Protein AF-A0A944C8X4-F1 (afdb_monomer_lite)

Secondary structure (DSSP, 8-state):
--------SSSS---TTTTTTS--EEE-S-GGG-EEEETTEEE--TTT---EEE-SS---TT--PPP---HHHHHHHHHHHHHHHHHHHHHHHHHHHHHHHHHTT-

pLDDT: mean 76.36, std 14.93, range [38.72, 93.0]

Foldseek 3Di:
DDPDQDDDDVDDNRDPPVVVVSDFDWAWPDPVQWDDPDPPDTDHDPSRHDTHTDPPDDDDPPDDDDDPDDPVVVVVVVVVVVVVVVVVVVVVVVVVVVVVVVVVVD

Sequence (106 aa):
NHITVPFIEGTSKPDYEALTQMIGVYTFDNNFGLELLGSNKMTATERSGEAVADTSIDKIRMALERSNTDIAGDMVRIIETQRSYQMSARVVQTADELERITNNLR

Structure (mmCIF, N/CA/C/O backbone):
data_AF-A0A944C8X4-F1
#
_entry.id   AF-A0A944C8X4-F1
#
loop_
_atom_site.group_PDB
_atom_site.id
_atom_site.type_symbol
_atom_site.label_atom_id
_atom_site.label_alt_id
_atom_site.label_comp_id
_atom_site.label_asym_id
_atom_site.label_entity_id
_atom_site.label_seq_id
_atom_site.pdbx_PDB_ins_code
_atom_site.Cartn_x
_atom_site.Cartn_y
_atom_site.Cartn_z
_atom_site.occupancy
_atom_site.B_iso_or_equiv
_atom_site.auth_seq_id
_atom_site.auth_comp_id
_atom_site.auth_asym_id
_atom_site.auth_atom_id
_atom_site.pdbx_PDB_model_num
ATOM 1 N N . ASN A 1 1 ? 22.986 6.045 -21.242 1.00 41.56 1 ASN A N 1
ATOM 2 C CA . ASN A 1 1 ? 24.016 5.354 -22.050 1.00 41.56 1 ASN A CA 1
ATOM 3 C C . ASN A 1 1 ? 25.135 4.933 -21.105 1.00 41.56 1 ASN A C 1
ATOM 5 O O . ASN A 1 1 ? 25.755 5.818 -20.541 1.00 41.56 1 ASN A O 1
ATOM 9 N N . HIS A 1 2 ? 25.365 3.656 -20.812 1.00 38.72 2 HIS A N 1
ATOM 10 C CA . HIS A 1 2 ? 24.766 2.452 -21.397 1.00 38.72 2 HIS A CA 1
ATOM 11 C C . HIS A 1 2 ? 24.166 1.521 -20.338 1.00 38.72 2 HIS A C 1
ATOM 13 O O . HIS A 1 2 ? 24.576 1.517 -19.182 1.00 38.72 2 HIS A O 1
ATOM 19 N N . ILE A 1 3 ? 23.170 0.763 -20.780 1.00 47.62 3 ILE A N 1
ATOM 20 C CA . ILE A 1 3 ? 22.613 -0.404 -20.111 1.00 47.62 3 ILE A CA 1
ATOM 21 C C . ILE A 1 3 ? 23.298 -1.581 -20.823 1.00 47.62 3 ILE A C 1
ATOM 23 O O . ILE A 1 3 ? 23.048 -1.808 -22.004 1.00 47.62 3 ILE A O 1
ATOM 27 N N . THR A 1 4 ? 24.285 -2.203 -20.172 1.00 50.09 4 THR A N 1
ATOM 28 C CA . THR A 1 4 ? 25.180 -3.186 -20.810 1.00 50.09 4 THR A CA 1
ATOM 29 C C . THR A 1 4 ? 24.690 -4.594 -20.525 1.00 50.09 4 THR A C 1
ATOM 31 O O . THR A 1 4 ? 24.680 -5.015 -19.369 1.00 50.09 4 THR A O 1
ATOM 34 N N . VAL A 1 5 ? 24.278 -5.310 -21.570 1.00 51.06 5 VAL A N 1
ATOM 35 C CA . VAL A 1 5 ? 23.815 -6.697 -21.454 1.00 51.06 5 VAL A CA 1
ATOM 36 C C . VAL A 1 5 ? 25.031 -7.593 -21.196 1.00 51.06 5 VAL A C 1
ATOM 38 O O . VAL A 1 5 ? 26.003 -7.500 -21.951 1.00 51.06 5 VAL A O 1
ATOM 41 N N . PRO A 1 6 ? 25.041 -8.409 -20.132 1.00 50.94 6 PRO A N 1
ATOM 42 C CA . PRO A 1 6 ? 26.188 -9.244 -19.815 1.00 50.94 6 PRO A CA 1
ATOM 43 C C . PRO A 1 6 ? 26.405 -10.403 -20.812 1.00 50.94 6 PRO A C 1
ATOM 45 O O . PRO A 1 6 ? 25.470 -10.879 -21.461 1.00 50.94 6 PRO A O 1
ATOM 48 N N . PHE A 1 7 ? 27.669 -10.873 -20.796 1.00 53.34 7 PHE A N 1
ATOM 49 C CA . PHE A 1 7 ? 28.126 -12.262 -21.013 1.00 53.34 7 PHE A CA 1
ATOM 50 C C . PHE A 1 7 ? 28.364 -12.818 -22.455 1.00 53.34 7 PHE A C 1
ATOM 52 O O . PHE A 1 7 ? 27.765 -12.360 -23.420 1.00 53.34 7 PHE A O 1
ATOM 59 N N . ILE A 1 8 ? 29.279 -13.812 -22.580 1.00 58.53 8 ILE A N 1
ATOM 60 C CA . ILE A 1 8 ? 29.443 -14.835 -23.662 1.00 58.53 8 ILE A CA 1
ATOM 61 C C . ILE A 1 8 ? 30.366 -16.019 -23.200 1.00 58.53 8 ILE A C 1
ATOM 63 O O . ILE A 1 8 ? 31.369 -15.773 -22.526 1.00 58.53 8 ILE A O 1
ATOM 67 N N . GLU A 1 9 ? 30.041 -17.310 -23.461 1.00 51.62 9 GLU A N 1
ATOM 68 C CA . GLU A 1 9 ? 30.705 -18.444 -22.756 1.00 51.62 9 GLU A CA 1
ATOM 69 C C . GLU A 1 9 ? 32.082 -18.891 -23.271 1.00 51.62 9 GLU A C 1
ATOM 71 O O . GLU A 1 9 ? 32.200 -19.629 -24.244 1.00 51.62 9 GLU A O 1
ATOM 76 N N . GLY A 1 10 ? 33.092 -18.625 -22.436 1.00 56.22 10 GLY A N 1
ATOM 77 C CA . GLY A 1 10 ? 34.164 -19.576 -22.136 1.00 56.22 10 GLY A CA 1
ATOM 78 C C . GLY A 1 10 ? 34.577 -19.622 -20.650 1.00 56.22 10 GLY A C 1
ATOM 79 O O . GLY A 1 10 ? 35.747 -19.857 -20.379 1.00 56.22 10 GLY A O 1
ATOM 80 N N . THR A 1 11 ? 33.742 -19.337 -19.637 1.00 59.62 11 THR A N 1
ATOM 81 C CA . THR A 1 11 ? 32.264 -19.421 -19.522 1.00 59.62 11 THR A CA 1
ATOM 82 C C . THR A 1 11 ? 31.634 -18.187 -18.842 1.00 59.62 11 THR A C 1
ATOM 84 O O . THR A 1 11 ? 32.037 -17.818 -17.743 1.00 59.62 11 THR A O 1
ATOM 87 N N . SER A 1 12 ? 30.620 -17.572 -19.462 1.00 51.69 12 SER A N 1
ATOM 88 C CA . SER A 1 12 ? 29.658 -16.596 -18.912 1.00 51.69 12 SER A CA 1
ATOM 89 C C . SER A 1 12 ? 28.484 -16.436 -19.894 1.00 51.69 12 SER A C 1
ATOM 91 O O . SER A 1 12 ? 28.728 -16.025 -21.016 1.00 51.69 12 SER A O 1
ATOM 93 N N . LYS A 1 13 ? 27.238 -16.803 -19.548 1.00 52.06 13 LYS A N 1
ATOM 94 C CA . LYS A 1 13 ? 26.151 -17.122 -20.522 1.00 52.06 13 LYS A CA 1
ATOM 95 C C . LYS A 1 13 ? 25.493 -15.878 -21.168 1.00 52.06 13 LYS A C 1
ATOM 97 O O . LYS A 1 13 ? 24.906 -15.108 -20.429 1.00 52.06 13 LYS A O 1
ATOM 102 N N . PRO A 1 14 ? 25.568 -15.659 -22.501 1.00 54.84 14 PRO A N 1
ATOM 103 C CA . PRO A 1 14 ? 25.162 -14.395 -23.150 1.00 54.84 14 PRO A CA 1
ATOM 104 C C . PRO A 1 14 ? 23.650 -14.154 -23.048 1.00 54.84 14 PRO A C 1
ATOM 106 O O . PRO A 1 14 ? 22.877 -14.988 -23.524 1.00 54.84 14 PRO A O 1
ATOM 109 N N . ASP A 1 15 ? 23.219 -13.069 -22.385 1.00 51.62 15 ASP A N 1
ATOM 110 C CA . ASP A 1 15 ? 22.062 -13.275 -21.507 1.00 51.62 15 ASP A CA 1
ATOM 111 C C . ASP A 1 15 ? 20.697 -12.757 -21.998 1.00 51.62 15 ASP A C 1
ATOM 113 O O . ASP A 1 15 ? 20.299 -11.597 -21.825 1.00 51.62 15 ASP A O 1
ATOM 117 N N . TYR A 1 16 ? 19.947 -13.702 -22.565 1.00 50.94 16 TYR A N 1
ATOM 118 C CA . TYR A 1 16 ? 18.531 -13.571 -22.891 1.00 50.94 16 TYR A CA 1
ATOM 119 C C . TYR A 1 16 ? 17.636 -13.423 -21.631 1.00 50.94 16 TYR A C 1
ATOM 121 O O . TYR A 1 16 ? 16.567 -12.819 -21.732 1.00 50.94 16 TYR A O 1
ATOM 129 N N . GLU A 1 17 ? 18.071 -13.860 -20.436 1.00 54.62 17 GLU A N 1
ATOM 130 C CA . GLU A 1 17 ? 17.464 -13.444 -19.160 1.00 54.62 17 GLU A CA 1
ATOM 131 C C . GLU A 1 17 ? 17.819 -11.981 -18.843 1.00 54.62 17 GLU A C 1
ATOM 133 O O . GLU A 1 17 ? 16.925 -11.167 -18.594 1.00 54.62 17 GLU A O 1
ATOM 138 N N . ALA A 1 18 ? 19.104 -11.604 -18.873 1.00 46.16 18 ALA A N 1
ATOM 139 C CA . ALA A 1 18 ? 19.538 -10.300 -18.353 1.00 46.16 18 ALA A CA 1
ATOM 140 C C . ALA A 1 18 ? 19.086 -9.085 -19.186 1.00 46.16 18 ALA A C 1
ATOM 142 O O . ALA A 1 18 ? 19.013 -7.980 -18.649 1.00 46.16 18 ALA A O 1
ATOM 143 N N . LEU A 1 19 ? 18.719 -9.265 -20.460 1.00 48.28 19 LEU A N 1
ATOM 144 C CA . LEU A 1 19 ? 18.031 -8.229 -21.249 1.00 48.28 19 LEU A CA 1
ATOM 145 C C . LEU A 1 19 ? 16.614 -7.930 -20.732 1.00 48.28 19 LEU A C 1
ATOM 147 O O . LEU A 1 19 ? 16.165 -6.786 -20.778 1.00 48.28 19 LEU A O 1
ATOM 151 N N . THR A 1 20 ? 15.936 -8.938 -20.183 1.00 51.22 20 THR A N 1
ATOM 152 C CA . THR A 1 20 ? 14.604 -8.807 -19.568 1.00 51.22 20 THR A CA 1
ATOM 153 C C . THR A 1 20 ? 14.706 -8.291 -18.121 1.00 51.22 20 THR A C 1
ATOM 155 O O . THR A 1 20 ? 13.792 -7.640 -17.616 1.00 51.22 20 THR A O 1
ATOM 158 N N . GLN A 1 21 ? 15.857 -8.489 -17.465 1.00 45.56 21 GLN A N 1
ATOM 159 C CA . GLN A 1 21 ? 16.154 -8.032 -16.096 1.00 45.56 21 GLN A CA 1
ATOM 160 C C . GLN A 1 21 ? 16.496 -6.526 -15.973 1.00 45.56 21 GLN A C 1
ATOM 162 O O . GLN A 1 21 ? 16.768 -6.044 -14.874 1.00 45.56 21 GLN A O 1
ATOM 167 N N . MET A 1 22 ? 16.456 -5.735 -17.051 1.00 52.44 22 MET A N 1
ATOM 168 C CA . MET A 1 22 ? 16.870 -4.314 -17.052 1.00 52.44 22 MET A CA 1
ATOM 169 C C . MET A 1 22 ? 15.785 -3.306 -16.609 1.00 52.44 22 MET A C 1
ATOM 171 O O . MET A 1 22 ? 15.820 -2.124 -16.965 1.00 52.44 22 MET A O 1
ATOM 175 N N . ILE A 1 23 ? 14.867 -3.772 -15.755 1.00 61.75 23 ILE A N 1
ATOM 176 C CA . ILE A 1 23 ? 13.778 -3.020 -15.107 1.00 61.75 23 ILE A CA 1
ATOM 177 C C . ILE A 1 23 ? 12.782 -2.440 -16.126 1.00 61.75 23 ILE A C 1
ATOM 179 O O . ILE A 1 23 ? 12.871 -1.277 -16.523 1.00 61.75 23 ILE A O 1
ATOM 183 N N . GLY A 1 24 ? 11.801 -3.246 -16.531 1.00 66.94 24 GLY A N 1
ATOM 184 C CA . GLY A 1 24 ? 10.548 -2.750 -17.115 1.00 66.94 24 GLY A CA 1
ATOM 185 C C . GLY A 1 24 ? 9.565 -2.330 -16.019 1.00 66.94 24 GLY A C 1
ATOM 186 O O . GLY A 1 24 ? 9.615 -2.875 -14.916 1.00 66.94 24 GLY A O 1
ATOM 187 N N . VAL A 1 25 ? 8.678 -1.378 -16.315 1.00 73.75 25 VAL A N 1
ATOM 188 C CA . VAL A 1 25 ? 7.476 -1.156 -15.500 1.00 73.75 25 VAL A CA 1
ATOM 189 C C . VAL A 1 25 ? 6.359 -1.988 -16.119 1.00 73.75 25 VAL A C 1
ATOM 191 O O . VAL A 1 25 ? 6.218 -2.01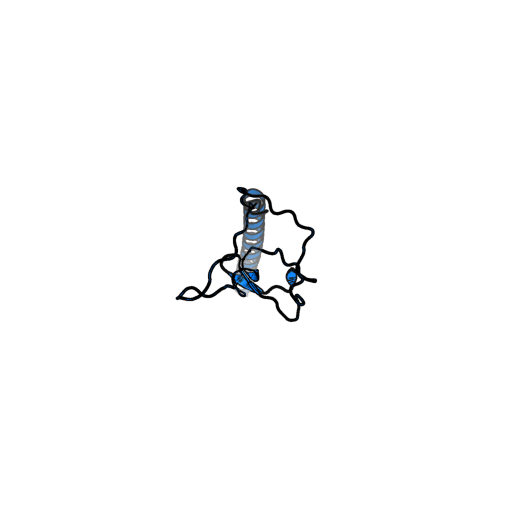8 -17.341 1.00 73.75 25 VAL A O 1
ATOM 194 N N . TYR A 1 26 ? 5.603 -2.693 -15.284 1.00 79.56 26 TYR A N 1
ATOM 195 C CA . TYR A 1 26 ? 4.481 -3.515 -15.717 1.00 79.56 26 TYR A CA 1
ATOM 196 C C . TYR A 1 26 ? 3.215 -3.027 -15.025 1.00 79.56 26 TYR A C 1
ATOM 198 O O . TYR A 1 26 ? 3.210 -2.810 -13.811 1.00 79.56 26 TYR A O 1
ATOM 206 N N . THR A 1 27 ? 2.160 -2.847 -15.804 1.00 80.56 27 THR A N 1
ATOM 207 C CA . THR A 1 27 ? 0.823 -2.489 -15.343 1.00 80.56 27 THR A CA 1
ATOM 208 C C . THR A 1 27 ? -0.097 -3.704 -15.427 1.00 80.56 27 THR A C 1
ATOM 210 O O . THR A 1 27 ? 0.188 -4.693 -16.104 1.00 80.56 27 THR A O 1
ATOM 213 N N . PHE A 1 28 ? -1.190 -3.644 -14.675 1.00 86.00 28 PHE A N 1
ATOM 214 C CA . PHE A 1 28 ? -2.227 -4.667 -14.620 1.00 86.00 28 PHE A CA 1
ATOM 215 C C . PHE A 1 28 ? -3.569 -3.966 -14.797 1.00 86.00 28 PHE A C 1
ATOM 217 O O . PHE A 1 28 ? -3.739 -2.859 -14.285 1.00 86.00 28 PHE A O 1
ATOM 224 N N . ASP A 1 29 ? -4.536 -4.615 -15.446 1.00 85.88 29 ASP A N 1
ATOM 225 C CA . ASP A 1 29 ? -5.883 -4.050 -15.612 1.00 85.88 29 ASP A CA 1
ATOM 226 C C . ASP A 1 29 ? -6.570 -3.797 -14.258 1.00 85.88 29 ASP A C 1
ATOM 228 O O . ASP A 1 29 ? -7.400 -2.896 -14.122 1.00 85.88 29 ASP A O 1
ATOM 232 N N . ASN A 1 30 ? -6.217 -4.582 -13.233 1.00 85.25 30 ASN A N 1
ATOM 233 C CA . ASN A 1 30 ? -6.743 -4.428 -11.884 1.00 85.25 30 ASN A CA 1
ATOM 234 C C . ASN A 1 30 ? -5.670 -4.636 -10.798 1.00 85.25 30 ASN A C 1
ATOM 236 O O . ASN A 1 30 ? -5.471 -5.745 -10.295 1.00 85.25 30 ASN A O 1
ATOM 240 N N . ASN A 1 31 ? -5.051 -3.543 -10.343 1.00 82.19 31 ASN A N 1
ATOM 241 C CA . ASN A 1 31 ? -4.103 -3.550 -9.221 1.00 82.19 31 ASN A CA 1
ATOM 242 C C . ASN A 1 31 ? -4.693 -4.097 -7.904 1.00 82.19 31 ASN A C 1
ATOM 244 O O . ASN A 1 31 ? -3.948 -4.651 -7.103 1.00 82.19 31 ASN A O 1
ATOM 248 N N . PHE A 1 32 ? -6.009 -3.993 -7.667 1.00 84.69 32 PHE A N 1
ATOM 249 C CA . PHE A 1 32 ? -6.655 -4.579 -6.477 1.00 84.69 32 PHE A CA 1
ATOM 250 C C . PHE A 1 32 ? -6.870 -6.098 -6.590 1.00 84.69 32 PHE A C 1
ATOM 252 O O . PHE A 1 32 ? -7.264 -6.738 -5.617 1.00 84.69 32 PHE A O 1
ATOM 259 N N . GLY A 1 33 ? -6.642 -6.680 -7.770 1.00 83.81 33 GLY A N 1
ATOM 260 C CA . GLY A 1 33 ? -6.618 -8.125 -7.987 1.00 83.81 33 GLY A CA 1
ATOM 261 C C . GLY A 1 33 ? -5.264 -8.770 -7.679 1.00 83.81 33 GLY A C 1
ATOM 262 O O . GLY A 1 33 ? -5.164 -9.993 -7.738 1.00 83.81 33 GLY A O 1
ATOM 263 N N . LEU A 1 34 ? -4.230 -7.979 -7.380 1.00 86.88 34 LEU A N 1
ATOM 264 C CA . LEU A 1 34 ? -2.900 -8.482 -7.045 1.00 86.88 34 LEU A CA 1
ATOM 265 C C . LEU A 1 34 ? -2.876 -9.078 -5.634 1.00 86.88 34 LEU A C 1
ATOM 267 O O . LEU A 1 34 ? -3.360 -8.469 -4.679 1.00 86.88 34 LEU A O 1
ATOM 271 N N . GLU A 1 35 ? -2.265 -10.251 -5.490 1.00 87.31 35 GLU A N 1
ATOM 272 C CA . GLU A 1 35 ? -2.072 -10.891 -4.188 1.00 87.31 35 GLU A CA 1
ATOM 273 C C . GLU A 1 35 ? -0.714 -10.499 -3.591 1.00 87.31 35 GLU A C 1
ATOM 275 O O . GLU A 1 35 ? 0.312 -10.479 -4.275 1.00 87.31 35 GLU A O 1
ATOM 280 N N . LEU A 1 36 ? -0.704 -10.158 -2.300 1.00 87.75 36 LEU A N 1
ATOM 281 C CA . LEU A 1 36 ? 0.471 -9.641 -1.605 1.00 87.75 36 LEU A CA 1
ATOM 282 C C . LEU A 1 36 ? 1.332 -10.790 -1.052 1.00 87.75 36 LEU A C 1
ATOM 284 O O . LEU A 1 36 ? 0.980 -11.400 -0.046 1.00 87.75 36 LEU A O 1
ATOM 288 N N . LEU A 1 37 ? 2.512 -11.026 -1.636 1.00 84.12 37 LEU A N 1
ATOM 289 C CA . LEU A 1 37 ? 3.486 -12.006 -1.116 1.00 84.12 37 LEU A CA 1
ATOM 290 C C . LEU A 1 37 ? 4.316 -11.461 0.064 1.00 84.12 37 LEU A C 1
ATOM 292 O O . LEU A 1 37 ? 5.123 -12.184 0.648 1.00 84.12 37 LEU A O 1
ATOM 296 N N . GLY A 1 38 ? 4.138 -10.185 0.413 1.00 77.56 38 GLY A N 1
ATOM 297 C CA . GLY A 1 38 ? 4.911 -9.490 1.442 1.00 77.56 38 GLY A CA 1
ATOM 298 C C . GLY A 1 38 ? 6.196 -8.853 0.902 1.00 77.56 38 GLY A C 1
ATOM 299 O O . GLY A 1 38 ? 6.545 -8.991 -0.268 1.00 77.56 38 GLY A O 1
ATOM 300 N N . SER A 1 39 ? 6.893 -8.087 1.750 1.00 78.00 39 SER A N 1
ATOM 301 C CA . SER A 1 39 ? 8.118 -7.345 1.382 1.00 78.00 39 SER A CA 1
ATOM 302 C C . SER A 1 39 ? 7.979 -6.497 0.102 1.00 78.00 39 SER A C 1
ATOM 304 O O . SER A 1 39 ? 8.897 -6.447 -0.714 1.00 78.00 39 SER A O 1
ATOM 306 N N . ASN A 1 40 ? 6.819 -5.853 -0.079 1.00 79.44 40 ASN A N 1
ATOM 307 C CA . ASN A 1 40 ? 6.427 -5.079 -1.268 1.00 79.44 40 ASN A CA 1
ATOM 308 C C . ASN A 1 40 ? 6.400 -5.880 -2.590 1.00 79.44 40 ASN A C 1
ATOM 310 O O . ASN A 1 40 ? 6.389 -5.288 -3.666 1.00 79.44 40 ASN A O 1
ATOM 314 N N . LYS A 1 41 ? 6.362 -7.216 -2.525 1.00 81.62 41 LYS A N 1
ATOM 315 C CA . LYS A 1 41 ? 6.157 -8.097 -3.680 1.00 81.62 41 LYS A CA 1
ATOM 316 C C . LYS A 1 41 ? 4.682 -8.457 -3.815 1.00 81.62 41 LYS A C 1
ATOM 318 O O . LYS A 1 41 ? 3.995 -8.714 -2.824 1.00 81.62 41 LYS A O 1
ATOM 323 N N . MET A 1 42 ? 4.225 -8.515 -5.056 1.00 84.00 42 MET A N 1
ATOM 324 C CA . MET A 1 42 ? 2.866 -8.886 -5.434 1.00 84.00 42 MET A CA 1
ATOM 325 C C . MET A 1 42 ? 2.922 -9.921 -6.560 1.00 84.00 42 MET A C 1
ATOM 327 O O . MET A 1 42 ? 3.862 -9.897 -7.355 1.00 84.00 42 MET A O 1
ATOM 331 N N . THR A 1 43 ? 1.935 -10.813 -6.631 1.00 83.50 43 THR A N 1
ATOM 332 C CA . THR A 1 43 ? 1.732 -11.711 -7.777 1.00 83.50 43 THR A CA 1
ATOM 333 C C . THR A 1 43 ? 0.469 -11.337 -8.536 1.00 83.50 43 THR A C 1
ATOM 335 O O . THR A 1 43 ? -0.508 -10.858 -7.954 1.00 83.50 43 THR A O 1
ATOM 338 N N . ALA A 1 44 ? 0.491 -11.613 -9.837 1.00 84.94 44 ALA A N 1
ATOM 339 C CA . ALA A 1 44 ? -0.712 -11.665 -10.645 1.00 84.94 44 ALA A CA 1
ATOM 340 C C . ALA A 1 44 ? -1.637 -12.787 -10.148 1.00 84.94 44 ALA A C 1
ATOM 342 O O . ALA A 1 44 ? -1.169 -13.849 -9.726 1.00 84.94 44 ALA A O 1
ATOM 343 N N . THR A 1 45 ? -2.942 -12.555 -10.241 1.00 85.25 45 THR A N 1
ATOM 344 C CA . THR A 1 45 ? -3.993 -13.565 -10.078 1.00 85.25 45 THR A CA 1
ATOM 345 C C . THR A 1 45 ? -4.943 -13.485 -11.273 1.00 85.25 45 THR A C 1
ATOM 347 O O . THR A 1 45 ? -4.931 -12.507 -12.021 1.00 85.25 45 THR A O 1
ATOM 350 N N . GLU A 1 46 ? -5.854 -14.448 -11.421 1.00 83.62 46 GLU A N 1
ATOM 351 C CA . GLU A 1 46 ? -6.929 -14.373 -12.427 1.00 83.62 46 GLU A CA 1
ATOM 352 C C . GLU A 1 46 ? -7.763 -13.077 -12.328 1.00 83.62 46 GLU A C 1
ATOM 354 O O . GLU A 1 46 ? -8.383 -12.656 -13.300 1.00 83.62 46 GLU A O 1
ATOM 359 N N . ARG A 1 47 ? -7.765 -12.410 -11.162 1.00 85.12 47 ARG A N 1
ATOM 360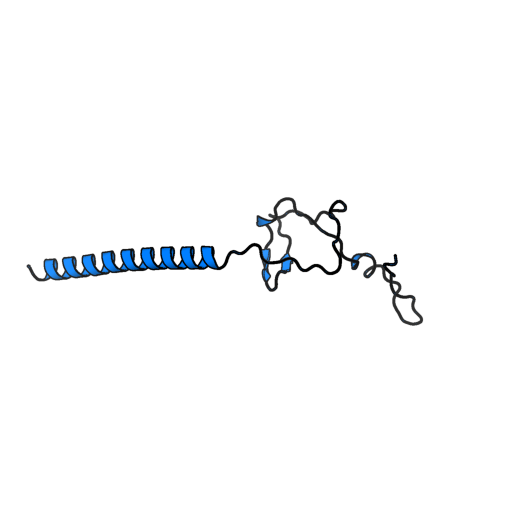 C CA . ARG A 1 47 ? -8.491 -11.155 -10.921 1.00 85.12 47 ARG A CA 1
ATOM 361 C C . ARG A 1 47 ? -7.694 -9.892 -11.244 1.00 85.12 47 ARG A C 1
ATOM 363 O O . ARG A 1 47 ? -8.315 -8.831 -11.302 1.00 85.12 47 ARG A O 1
ATOM 370 N N . SER A 1 48 ? -6.368 -9.962 -11.395 1.00 82.38 48 SER A N 1
ATOM 371 C CA . SER A 1 48 ? -5.542 -8.812 -11.809 1.00 82.38 48 SER A CA 1
ATOM 372 C C . SER A 1 48 ? -5.416 -8.677 -13.324 1.00 82.38 48 SER A C 1
ATOM 374 O O . SER A 1 48 ? -5.118 -7.585 -13.802 1.00 82.38 48 SER A O 1
ATOM 376 N N . GLY A 1 49 ? -5.617 -9.779 -14.053 1.00 84.75 49 GLY A N 1
ATOM 377 C CA . GLY A 1 49 ? -5.200 -9.906 -15.448 1.00 84.75 49 GLY A CA 1
ATOM 378 C C . GLY A 1 49 ? -3.702 -10.200 -15.577 1.00 84.75 49 GLY A C 1
ATOM 379 O O . GLY A 1 49 ? -2.988 -10.342 -14.576 1.00 84.75 49 GLY A O 1
ATOM 380 N N . GLU A 1 50 ? -3.240 -10.307 -16.823 1.00 79.19 50 GLU A N 1
ATOM 381 C CA . GLU A 1 50 ? -1.825 -10.488 -17.160 1.00 79.19 50 GLU A CA 1
ATOM 382 C C . GLU A 1 50 ? -1.023 -9.188 -16.968 1.00 79.19 50 GLU A C 1
ATOM 384 O O . GLU A 1 50 ? -1.571 -8.087 -16.967 1.00 79.19 50 GLU A O 1
ATOM 389 N N . ALA A 1 51 ? 0.296 -9.319 -16.798 1.00 78.94 51 ALA A N 1
ATOM 390 C CA . ALA A 1 51 ? 1.200 -8.179 -16.677 1.00 78.94 51 ALA A CA 1
ATOM 391 C C . ALA A 1 51 ? 1.496 -7.580 -18.062 1.00 78.94 51 ALA A C 1
ATOM 393 O O . ALA A 1 51 ? 2.160 -8.214 -18.885 1.00 78.94 51 ALA A O 1
ATOM 394 N N . VAL A 1 52 ? 1.068 -6.343 -18.307 1.00 80.44 52 VAL A N 1
ATOM 395 C CA . VAL A 1 52 ? 1.346 -5.611 -19.550 1.00 80.44 52 VAL A CA 1
ATOM 396 C C . VAL A 1 52 ? 2.558 -4.705 -19.341 1.00 80.44 52 VAL A C 1
ATOM 398 O O . VAL A 1 52 ? 2.635 -3.977 -18.355 1.00 80.44 52 VAL A O 1
ATOM 401 N N . ALA A 1 53 ? 3.535 -4.745 -20.247 1.00 76.94 53 ALA A N 1
ATOM 402 C CA . ALA A 1 53 ? 4.705 -3.870 -20.164 1.00 76.94 53 ALA A CA 1
ATOM 403 C C . ALA A 1 53 ? 4.330 -2.425 -20.538 1.00 76.94 53 ALA A C 1
ATOM 405 O O . ALA A 1 53 ? 3.907 -2.168 -21.666 1.00 76.94 53 ALA A O 1
ATOM 406 N N . ASP A 1 54 ? 4.531 -1.480 -19.619 1.00 74.94 54 ASP A N 1
ATOM 407 C CA . ASP A 1 54 ? 4.278 -0.058 -19.848 1.00 74.94 54 ASP A CA 1
ATOM 408 C C . ASP A 1 54 ? 5.586 0.675 -20.170 1.00 74.94 54 ASP A C 1
ATOM 410 O O . ASP A 1 54 ? 6.490 0.812 -19.340 1.00 74.94 54 ASP A O 1
ATOM 414 N N . THR A 1 55 ? 5.691 1.151 -21.410 1.00 71.06 55 THR A N 1
ATOM 415 C CA . THR A 1 55 ? 6.844 1.911 -21.910 1.00 71.06 55 THR A CA 1
ATOM 416 C C . THR A 1 55 ? 6.678 3.428 -21.786 1.00 71.06 55 THR A C 1
ATOM 418 O O . THR A 1 55 ? 7.571 4.159 -22.208 1.00 71.06 55 THR 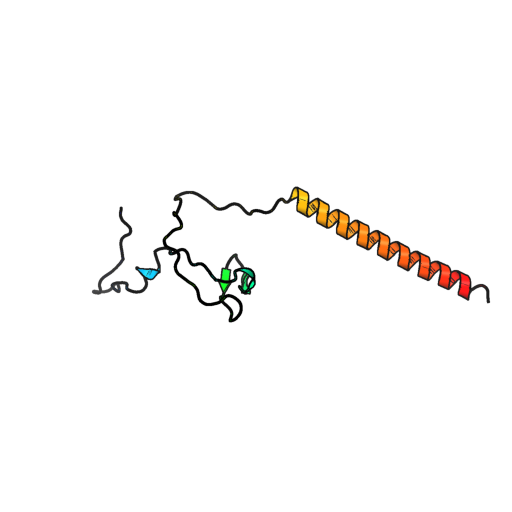A O 1
ATOM 421 N N . SER A 1 56 ? 5.550 3.917 -21.262 1.00 74.31 56 SER A N 1
ATOM 422 C CA . SER A 1 56 ? 5.254 5.349 -21.107 1.00 74.31 56 SER A CA 1
ATOM 423 C C . SER A 1 56 ? 5.768 5.952 -19.793 1.00 74.31 56 SER A C 1
ATOM 425 O O . SER A 1 56 ? 5.815 7.173 -19.653 1.00 74.31 56 SER A O 1
ATOM 427 N N . ILE A 1 57 ? 6.183 5.110 -18.840 1.00 70.69 57 ILE A N 1
ATOM 428 C CA . ILE A 1 57 ? 6.610 5.529 -17.502 1.00 70.69 57 ILE A CA 1
ATOM 429 C C . ILE A 1 57 ? 8.116 5.828 -17.472 1.00 70.69 57 ILE A C 1
ATOM 431 O O . ILE A 1 57 ? 8.963 4.937 -17.597 1.00 70.69 57 ILE A O 1
ATOM 435 N N . ASP A 1 58 ? 8.453 7.099 -17.242 1.00 71.19 58 ASP A N 1
ATOM 436 C CA . ASP A 1 58 ? 9.833 7.567 -17.115 1.00 71.19 58 ASP A CA 1
ATOM 437 C C . ASP A 1 58 ? 10.490 7.120 -15.798 1.00 71.19 58 ASP A C 1
ATOM 439 O O . ASP A 1 58 ? 10.049 7.436 -14.691 1.00 71.19 58 ASP A O 1
ATOM 443 N N . LYS A 1 59 ? 11.625 6.423 -15.914 1.00 71.00 59 LYS A N 1
ATOM 444 C CA . LYS A 1 59 ? 12.402 5.925 -14.770 1.00 71.00 59 LYS A CA 1
ATOM 445 C C . LYS A 1 59 ? 13.335 7.003 -14.212 1.00 71.00 59 LYS A C 1
ATOM 447 O O . LYS A 1 59 ? 14.445 7.207 -14.716 1.00 71.00 59 LYS A O 1
ATOM 452 N N . ILE A 1 60 ? 12.922 7.653 -13.124 1.00 74.88 60 ILE A N 1
ATOM 453 C CA . ILE A 1 60 ? 13.763 8.600 -12.376 1.00 74.88 60 ILE A CA 1
ATOM 454 C C . ILE A 1 60 ? 14.906 7.839 -11.685 1.00 74.88 60 ILE A C 1
ATOM 456 O O . ILE A 1 60 ? 14.689 6.895 -10.929 1.00 74.88 60 ILE A O 1
ATOM 460 N N . ARG A 1 61 ? 16.154 8.257 -11.927 1.00 74.19 61 ARG A N 1
ATOM 461 C CA . ARG A 1 61 ? 17.345 7.677 -11.281 1.00 74.19 61 ARG A CA 1
ATOM 462 C C . ARG A 1 61 ? 17.669 8.404 -9.977 1.00 74.19 61 ARG A C 1
ATOM 464 O O . ARG A 1 61 ? 17.500 9.614 -9.895 1.00 74.19 61 ARG A O 1
ATOM 471 N N . MET A 1 62 ? 18.208 7.667 -9.002 1.00 72.06 62 MET A N 1
ATOM 472 C CA . MET A 1 62 ? 18.611 8.178 -7.677 1.00 72.06 62 MET A CA 1
ATOM 473 C C . MET A 1 62 ? 17.460 8.770 -6.836 1.00 72.06 62 MET A C 1
ATOM 475 O O . MET A 1 62 ? 17.704 9.556 -5.925 1.00 72.06 62 MET A O 1
ATOM 479 N N . ALA A 1 63 ? 16.218 8.364 -7.110 1.00 73.38 63 ALA A N 1
ATOM 480 C CA . ALA A 1 63 ? 15.053 8.650 -6.279 1.00 73.38 63 ALA A CA 1
ATOM 481 C C . ALA A 1 63 ? 14.572 7.369 -5.578 1.00 73.38 63 ALA A C 1
ATOM 483 O O . ALA A 1 63 ? 14.766 6.267 -6.089 1.00 73.38 63 ALA A O 1
ATOM 484 N N . LEU A 1 64 ? 13.938 7.527 -4.415 1.00 77.06 64 LEU A N 1
ATOM 485 C CA . LEU A 1 64 ? 13.247 6.458 -3.698 1.00 77.06 64 LEU A CA 1
ATOM 486 C C . LEU A 1 64 ? 11.787 6.873 -3.518 1.00 77.06 64 LEU A C 1
ATOM 488 O O . LEU A 1 64 ?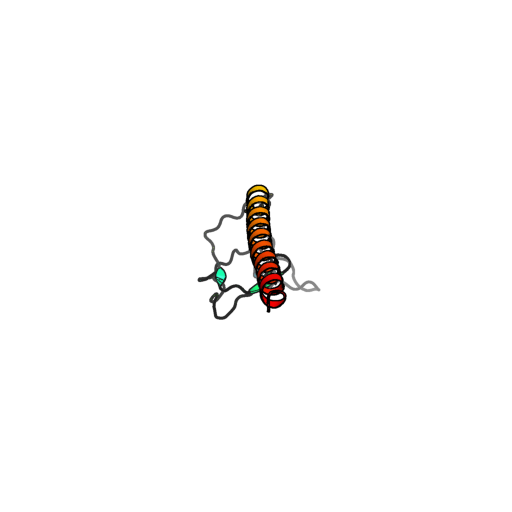 11.515 7.965 -3.014 1.00 77.06 64 LEU A O 1
ATOM 492 N N . GLU A 1 65 ? 10.858 6.007 -3.914 1.00 79.25 65 GLU A N 1
ATOM 493 C CA . GLU A 1 65 ? 9.435 6.234 -3.677 1.00 79.25 65 GLU A CA 1
ATOM 494 C C . GLU A 1 65 ? 9.146 6.197 -2.174 1.00 79.25 65 GLU A C 1
ATOM 496 O O . GLU A 1 65 ? 9.521 5.264 -1.461 1.00 79.25 65 GLU A O 1
ATOM 501 N N . ARG A 1 66 ? 8.499 7.251 -1.672 1.00 81.25 66 ARG A N 1
ATOM 502 C CA . ARG A 1 66 ? 8.058 7.325 -0.278 1.00 81.25 66 ARG A CA 1
ATOM 503 C C . ARG A 1 66 ? 6.663 6.727 -0.168 1.00 81.25 66 ARG A C 1
ATOM 505 O O . ARG A 1 66 ? 5.823 6.978 -1.027 1.00 81.25 66 ARG A O 1
ATOM 512 N N . SER A 1 67 ? 6.396 6.009 0.921 1.00 81.56 67 SER A N 1
ATOM 513 C CA . SER A 1 67 ? 5.048 5.534 1.239 1.00 81.56 67 SER A CA 1
ATOM 514 C C . SER A 1 67 ? 4.048 6.691 1.218 1.00 81.56 67 SER A C 1
ATOM 516 O O . SER A 1 67 ? 4.264 7.703 1.886 1.00 81.56 67 SER A O 1
ATOM 518 N N . ASN A 1 68 ? 2.923 6.514 0.524 1.00 81.75 68 ASN A N 1
ATOM 519 C CA . ASN A 1 68 ? 1.804 7.466 0.493 1.00 81.75 68 ASN A CA 1
ATOM 520 C C . ASN A 1 68 ? 0.957 7.437 1.792 1.00 81.75 68 ASN A C 1
ATOM 522 O O . ASN A 1 68 ? -0.244 7.689 1.782 1.00 81.75 68 ASN A O 1
ATOM 526 N N . THR A 1 69 ? 1.565 7.041 2.911 1.00 79.75 69 THR A N 1
ATOM 527 C CA . THR A 1 69 ? 0.895 6.764 4.184 1.00 79.75 69 THR A CA 1
ATOM 528 C C . THR A 1 69 ? 1.102 7.938 5.131 1.00 79.75 69 THR A C 1
ATOM 530 O O . THR A 1 69 ? 2.227 8.195 5.564 1.00 79.75 69 THR A O 1
ATOM 533 N N . ASP A 1 70 ? 0.021 8.637 5.480 1.00 85.94 70 ASP A N 1
ATOM 534 C CA . ASP A 1 70 ? 0.051 9.638 6.546 1.00 85.94 70 ASP A CA 1
ATOM 535 C C . ASP A 1 70 ? -0.151 8.976 7.915 1.00 85.94 70 ASP A C 1
ATOM 537 O O . ASP A 1 70 ? -1.271 8.689 8.344 1.00 85.94 70 ASP A O 1
ATOM 541 N N . ILE A 1 71 ? 0.965 8.790 8.620 1.00 82.62 71 ILE A N 1
ATOM 542 C CA . ILE A 1 71 ? 1.008 8.203 9.962 1.00 82.62 71 ILE A CA 1
ATOM 543 C C . ILE A 1 71 ? 0.166 9.017 10.959 1.00 82.62 71 ILE A C 1
ATOM 545 O O . ILE A 1 71 ? -0.428 8.427 11.861 1.00 82.62 71 ILE A O 1
ATOM 549 N N . ALA A 1 72 ? 0.072 10.345 10.813 1.00 84.06 72 ALA A N 1
ATOM 550 C CA . ALA A 1 72 ? -0.708 11.170 11.734 1.00 84.06 72 ALA A CA 1
ATOM 551 C C . ALA A 1 72 ? -2.213 10.891 11.581 1.00 84.06 72 ALA A C 1
ATOM 553 O O . ALA A 1 72 ? -2.887 10.579 12.566 1.00 84.06 72 ALA A O 1
ATOM 554 N N . GLY A 1 73 ? -2.727 10.916 10.349 1.00 88.00 73 GLY A N 1
ATOM 555 C CA . GLY A 1 73 ? -4.102 10.539 10.033 1.00 88.00 73 GLY A CA 1
ATOM 556 C C . GLY A 1 73 ? -4.434 9.084 10.381 1.00 88.00 73 GLY A C 1
ATOM 557 O O . GLY A 1 73 ? -5.523 8.818 10.889 1.00 88.00 73 GLY A O 1
ATOM 558 N N . ASP A 1 74 ? -3.510 8.140 10.176 1.00 85.69 74 ASP A N 1
ATOM 559 C CA . ASP A 1 74 ? -3.717 6.736 10.562 1.00 85.69 74 ASP A CA 1
ATOM 560 C C . ASP A 1 74 ? -3.761 6.536 12.081 1.00 85.69 74 ASP A C 1
ATOM 562 O O . ASP A 1 74 ? -4.614 5.799 12.577 1.00 85.69 74 ASP A O 1
ATOM 566 N N . MET A 1 75 ? -2.923 7.239 12.850 1.00 88.31 75 MET A N 1
ATOM 567 C CA . MET A 1 75 ? -3.010 7.222 14.314 1.00 88.31 75 MET A CA 1
ATOM 568 C C . MET A 1 75 ? -4.348 7.780 14.814 1.00 88.31 75 MET A C 1
ATOM 570 O O . MET A 1 75 ? -4.931 7.209 15.736 1.00 88.31 75 MET A O 1
ATOM 574 N N . VAL A 1 76 ? -4.883 8.836 14.188 1.00 90.88 76 VAL A N 1
ATOM 575 C CA . VAL A 1 76 ? -6.225 9.355 14.510 1.00 90.88 76 VAL A CA 1
ATOM 576 C C . VAL A 1 76 ? -7.304 8.307 14.214 1.00 90.88 76 VAL A C 1
ATOM 578 O O . VAL A 1 76 ? -8.101 8.013 15.104 1.00 90.88 76 VAL A O 1
ATOM 581 N N . ARG A 1 77 ? -7.277 7.656 13.040 1.00 90.12 77 ARG A N 1
ATOM 582 C CA . ARG A 1 77 ? -8.207 6.560 12.692 1.00 90.12 77 ARG A CA 1
ATOM 583 C C . ARG A 1 77 ? -8.156 5.399 13.692 1.00 90.12 77 ARG A C 1
ATOM 585 O O . ARG A 1 77 ? -9.197 4.856 14.070 1.00 90.12 77 ARG A O 1
ATOM 592 N N . ILE A 1 78 ? -6.963 5.031 14.166 1.00 93.00 78 ILE A N 1
ATOM 593 C CA . ILE A 1 78 ? -6.788 4.007 15.207 1.00 93.00 78 ILE A CA 1
ATOM 594 C C . ILE A 1 78 ? -7.418 4.468 16.530 1.00 93.00 78 ILE A C 1
ATOM 596 O O . ILE A 1 78 ? -8.160 3.700 17.142 1.00 93.00 78 ILE A O 1
ATOM 600 N N . ILE A 1 79 ? -7.192 5.715 16.954 1.00 90.44 79 ILE A N 1
ATOM 601 C CA . ILE A 1 79 ? -7.774 6.278 18.186 1.00 90.44 79 ILE A CA 1
ATOM 602 C C . ILE A 1 79 ? -9.308 6.342 18.102 1.00 90.44 79 ILE A C 1
ATOM 604 O O . ILE A 1 79 ? -9.987 6.015 19.075 1.00 90.44 79 ILE A O 1
ATOM 608 N N . GLU A 1 80 ? -9.878 6.720 16.958 1.00 91.94 80 GLU A N 1
ATOM 609 C CA . GLU A 1 80 ? -11.331 6.734 16.726 1.00 91.94 80 GLU A CA 1
ATOM 610 C C . GLU A 1 80 ? -11.934 5.325 16.775 1.00 91.94 80 GLU A C 1
ATOM 612 O O . GLU A 1 80 ? -12.951 5.102 17.441 1.00 91.94 80 GLU A O 1
ATOM 617 N N . THR A 1 81 ? -11.265 4.349 16.156 1.00 91.75 81 THR A N 1
ATOM 618 C CA . THR A 1 81 ? -11.654 2.931 16.203 1.00 91.75 81 THR A CA 1
ATOM 619 C C . THR A 1 81 ? -11.605 2.398 17.639 1.00 91.75 81 THR A C 1
ATOM 621 O O . THR A 1 81 ? -12.559 1.779 18.113 1.00 91.75 81 THR A O 1
ATOM 624 N N . GLN A 1 82 ? -10.536 2.703 18.382 1.00 90.00 82 GLN A N 1
ATOM 625 C CA . GLN A 1 82 ? -10.379 2.330 19.791 1.00 90.00 82 GLN A CA 1
ATOM 626 C C . GLN A 1 82 ? -11.437 2.982 20.689 1.00 90.00 82 GLN A C 1
ATOM 628 O O . GLN A 1 82 ? -12.004 2.302 21.542 1.00 90.00 82 GLN A O 1
ATOM 633 N N . ARG A 1 83 ? -11.752 4.269 20.493 1.00 91.94 83 ARG A N 1
ATOM 634 C CA . ARG A 1 83 ? -12.827 4.966 21.224 1.00 91.94 83 ARG A CA 1
ATOM 635 C C . ARG A 1 83 ? -14.195 4.351 20.944 1.00 91.94 83 ARG A C 1
ATOM 637 O O . ARG A 1 83 ? -14.962 4.144 21.879 1.00 91.94 83 ARG A O 1
ATOM 644 N N . SER A 1 84 ? -14.476 4.012 19.688 1.00 89.31 84 SER A N 1
ATOM 645 C CA . SER A 1 84 ? -15.730 3.365 19.279 1.00 89.31 84 SER A CA 1
ATOM 646 C C . SER A 1 84 ? -15.880 1.979 19.916 1.00 89.31 84 SER A C 1
ATOM 648 O O . SER A 1 84 ? -16.932 1.657 20.475 1.00 89.31 84 SER A O 1
ATOM 650 N N . TYR A 1 85 ? -14.801 1.189 19.928 1.00 92.12 85 TYR A N 1
ATOM 651 C CA . TYR A 1 85 ? -14.751 -0.096 20.626 1.00 92.12 85 TYR A CA 1
ATOM 652 C C . TYR A 1 85 ? -14.933 0.060 22.143 1.00 92.12 85 TYR A C 1
ATOM 654 O O . TYR A 1 85 ? -15.755 -0.634 22.734 1.00 92.12 85 TYR A O 1
ATOM 662 N N . GLN A 1 86 ? -14.238 1.010 22.779 1.00 92.25 86 GLN A N 1
ATOM 663 C CA . GLN A 1 86 ? -14.388 1.294 24.212 1.00 92.25 86 GLN A CA 1
ATOM 664 C C . GLN A 1 86 ? -15.806 1.747 24.578 1.00 92.25 86 GLN A C 1
ATOM 666 O O . GLN A 1 86 ? -16.314 1.354 25.626 1.00 92.25 86 GLN A O 1
ATOM 671 N N . MET A 1 87 ? -16.459 2.552 23.734 1.00 92.06 87 MET A N 1
ATOM 672 C CA . MET A 1 87 ? -17.848 2.960 23.947 1.00 92.06 87 MET A CA 1
ATOM 673 C C . MET A 1 87 ? -18.790 1.757 23.845 1.00 92.06 87 MET A C 1
ATOM 675 O O . MET A 1 87 ? -19.607 1.554 24.738 1.00 92.06 87 MET A O 1
ATOM 679 N N . SER A 1 88 ? -18.619 0.918 22.821 1.00 91.56 88 SER A N 1
ATOM 680 C CA . SER A 1 88 ? -19.407 -0.310 22.638 1.00 91.56 88 SER A CA 1
ATOM 681 C C . SER A 1 88 ? -19.227 -1.281 23.811 1.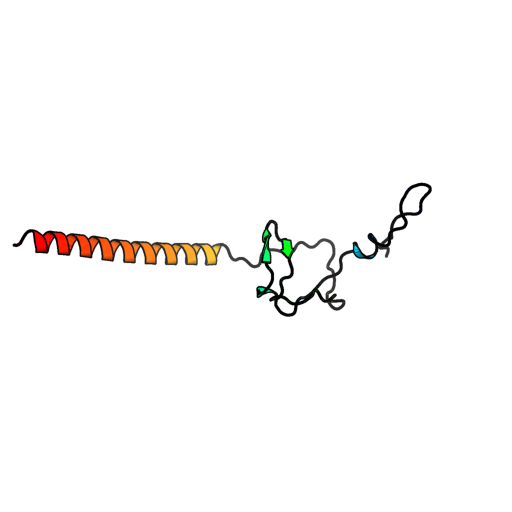00 91.56 88 SER A C 1
ATOM 683 O O . SER A 1 88 ? -20.208 -1.770 24.363 1.00 91.56 88 SER A O 1
ATOM 685 N N . ALA A 1 89 ? -17.987 -1.495 24.262 1.00 92.88 89 ALA A N 1
ATOM 686 C CA . ALA A 1 89 ? -17.675 -2.345 25.409 1.00 92.88 89 ALA A CA 1
ATOM 687 C C . ALA A 1 89 ? -18.296 -1.823 26.716 1.00 92.88 89 ALA A C 1
ATOM 689 O O . ALA A 1 89 ? -18.816 -2.613 27.500 1.00 92.88 89 ALA A O 1
ATOM 690 N N . ARG A 1 90 ? -18.304 -0.500 26.937 1.00 90.06 90 ARG A N 1
ATOM 691 C CA . ARG A 1 90 ? -18.994 0.109 28.086 1.00 90.06 90 ARG A CA 1
ATOM 692 C C . ARG A 1 90 ? -20.505 -0.077 28.014 1.00 90.06 90 ARG A C 1
ATOM 694 O O . ARG A 1 90 ? -21.097 -0.400 29.033 1.00 90.06 90 ARG A O 1
ATOM 701 N N . VAL A 1 91 ? -21.116 0.090 26.837 1.00 92.25 91 VAL A N 1
ATOM 702 C CA . VAL A 1 91 ? -22.560 -0.141 26.648 1.00 92.25 91 VAL A CA 1
ATOM 703 C C . VAL A 1 91 ? -22.928 -1.583 27.007 1.00 92.25 91 VAL A C 1
ATOM 705 O O . VAL A 1 91 ? -23.867 -1.779 27.775 1.00 92.25 91 VAL A O 1
ATOM 708 N N . VAL A 1 92 ? -22.152 -2.570 26.541 1.00 91.25 92 VAL A N 1
ATOM 709 C CA . VAL A 1 92 ? -22.336 -3.988 26.909 1.00 91.25 92 VAL A CA 1
ATOM 710 C C . VAL A 1 92 ? -22.205 -4.184 28.422 1.00 91.25 92 VAL A C 1
ATOM 712 O O . VAL A 1 92 ? -23.149 -4.649 29.045 1.00 91.25 92 VAL A O 1
ATOM 715 N N . GLN A 1 93 ? -21.118 -3.712 29.044 1.00 91.50 93 GLN A N 1
ATOM 716 C CA . GLN A 1 93 ? -20.927 -3.818 30.500 1.00 91.50 93 GLN A CA 1
ATOM 717 C C . GLN A 1 93 ? -22.076 -3.191 31.306 1.00 91.50 93 GLN A C 1
ATOM 719 O O . GLN A 1 93 ? -22.512 -3.759 32.305 1.00 91.50 93 GLN A O 1
ATOM 724 N N . THR A 1 94 ? -22.596 -2.036 30.877 1.00 89.31 94 THR A N 1
ATOM 725 C CA . THR A 1 94 ? -23.751 -1.409 31.538 1.00 89.31 94 THR A CA 1
ATOM 726 C C . THR A 1 94 ? -25.050 -2.183 31.323 1.00 89.31 94 THR A C 1
ATOM 728 O O . THR A 1 94 ? -25.892 -2.187 32.217 1.00 89.31 94 THR A O 1
ATOM 731 N N . ALA A 1 95 ? -25.222 -2.856 30.182 1.00 91.00 95 ALA A N 1
ATOM 732 C CA . ALA A 1 95 ? -26.370 -3.724 29.941 1.00 91.00 95 ALA A CA 1
ATOM 733 C C . ALA A 1 95 ? -26.312 -4.971 30.839 1.00 91.00 95 ALA A C 1
ATOM 735 O O . ALA A 1 95 ? -27.287 -5.248 31.535 1.00 91.00 95 ALA A O 1
ATOM 736 N N . ASP A 1 96 ? -25.154 -5.635 30.912 1.00 90.31 96 ASP A N 1
ATOM 737 C CA . ASP A 1 96 ? -24.911 -6.795 31.783 1.00 90.31 96 ASP A CA 1
ATOM 738 C C . ASP A 1 96 ? -25.157 -6.447 33.267 1.00 90.31 96 ASP A C 1
ATOM 740 O O . ASP A 1 96 ? -25.741 -7.222 34.029 1.00 90.31 96 ASP A O 1
ATOM 744 N N . GLU A 1 97 ? -24.743 -5.250 33.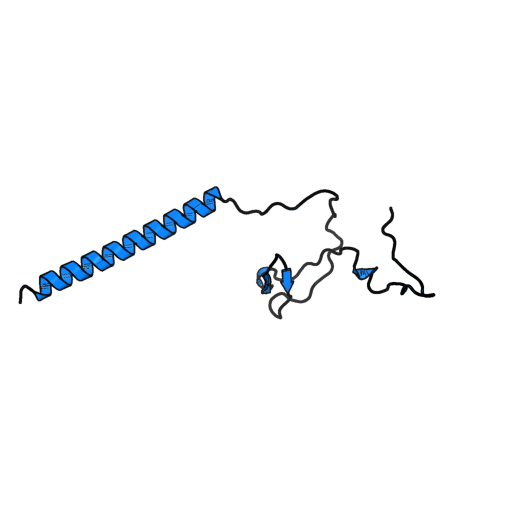699 1.00 89.50 97 GLU A N 1
ATOM 745 C CA . GLU A 1 97 ? -24.972 -4.768 35.062 1.00 89.50 97 GLU A CA 1
ATOM 746 C C . GLU A 1 97 ? -26.457 -4.487 35.348 1.00 89.50 97 GLU A C 1
ATOM 748 O O . GLU A 1 97 ? -26.961 -4.886 36.402 1.00 89.50 97 GLU A O 1
ATOM 753 N N . LEU A 1 98 ? -27.185 -3.870 34.412 1.00 88.38 98 LEU A N 1
ATOM 754 C CA . LEU A 1 98 ? -28.629 -3.642 34.538 1.00 88.38 98 LEU A CA 1
ATOM 755 C C . LEU A 1 98 ? -29.432 -4.952 34.511 1.00 88.38 98 LEU A C 1
ATOM 757 O O . LEU A 1 98 ? -30.390 -5.095 35.277 1.00 88.38 98 LEU A O 1
ATOM 761 N N . GLU A 1 99 ? -29.033 -5.929 33.694 1.00 89.56 99 GLU A N 1
ATOM 762 C CA . GLU A 1 99 ? -29.623 -7.271 33.689 1.00 89.56 99 GLU A CA 1
ATOM 763 C C . GLU A 1 99 ? -29.407 -7.960 35.042 1.00 89.56 99 GLU A C 1
ATOM 765 O O . GLU A 1 99 ? -30.358 -8.451 35.657 1.00 89.56 99 GLU A O 1
ATOM 770 N N . ARG A 1 100 ? -28.176 -7.925 35.565 1.00 90.12 100 ARG A N 1
ATOM 771 C CA . ARG A 1 100 ? -27.835 -8.466 36.886 1.00 90.12 100 ARG A CA 1
ATOM 772 C C . ARG A 1 100 ? -28.656 -7.819 38.001 1.00 90.12 100 ARG A C 1
ATOM 774 O O . ARG A 1 100 ? -29.144 -8.538 38.870 1.00 90.12 100 ARG A O 1
ATOM 781 N N . ILE A 1 101 ? -28.838 -6.499 37.990 1.00 87.62 101 ILE A N 1
ATOM 782 C CA . ILE A 1 101 ? -29.685 -5.799 38.972 1.00 87.62 101 ILE A CA 1
ATOM 783 C C . ILE A 1 101 ? -31.142 -6.262 38.845 1.00 87.62 101 ILE A C 1
ATOM 785 O O . ILE A 1 101 ? -31.756 -6.619 39.846 1.00 87.62 101 ILE A O 1
ATOM 789 N N . THR A 1 102 ? -31.674 -6.338 37.623 1.00 83.69 102 THR A N 1
ATOM 790 C CA . THR A 1 102 ? -33.059 -6.766 37.358 1.00 83.69 102 THR A CA 1
ATOM 791 C C . THR A 1 102 ? -33.319 -8.203 37.821 1.00 83.69 102 THR A C 1
ATOM 793 O O . THR A 1 102 ? -34.359 -8.482 38.414 1.00 83.69 102 THR A O 1
ATOM 796 N N . ASN A 1 103 ? -32.363 -9.113 37.615 1.00 82.00 103 ASN A N 1
ATOM 797 C CA . ASN A 1 103 ? -32.470 -10.507 38.049 1.00 82.00 103 ASN A CA 1
ATOM 798 C C . ASN A 1 103 ? -32.381 -10.686 39.577 1.00 82.00 103 ASN A C 1
ATOM 800 O O . ASN A 1 103 ? -32.937 -11.651 40.089 1.00 82.00 103 ASN A O 1
ATOM 804 N N . ASN A 1 104 ? -31.746 -9.761 40.310 1.00 79.88 104 ASN A N 1
ATOM 805 C CA . ASN A 1 104 ? -31.711 -9.762 41.784 1.00 79.88 104 ASN A CA 1
ATOM 806 C C . ASN A 1 104 ? -32.919 -9.051 42.436 1.00 79.88 104 ASN A C 1
ATOM 808 O O . ASN A 1 104 ? -32.999 -8.986 43.660 1.00 79.88 104 ASN A O 1
ATOM 812 N N . LEU A 1 105 ? -33.847 -8.504 41.641 1.00 72.62 105 LEU A N 1
ATOM 813 C CA . LEU A 1 105 ? -35.091 -7.866 42.102 1.00 72.62 105 LEU A CA 1
ATOM 814 C C . LEU A 1 105 ? -36.325 -8.780 41.937 1.00 72.62 105 LEU A C 1
ATOM 816 O O . LEU A 1 105 ? -37.457 -8.292 41.924 1.00 72.62 105 LEU A O 1
ATOM 820 N N . ARG A 1 106 ? -36.107 -10.094 41.789 1.00 50.78 106 ARG A N 1
ATOM 821 C CA . ARG A 1 106 ? -37.136 -11.145 41.714 1.00 50.78 106 ARG A CA 1
ATOM 822 C C . ARG A 1 106 ? -37.056 -12.060 42.931 1.00 50.78 106 ARG A C 1
ATOM 824 O O . ARG A 1 106 ? -38.136 -12.551 43.319 1.00 50.78 106 ARG A O 1
#

Radius of gyration: 27.73 Å; chains: 1; bounding box: 71×31×66 Å